Protein AF-A0A1Y2DW56-F1 (afdb_monomer_lite)

Organism: NCBI:txid1141098

Foldseek 3Di:
DCVVVVVVVVVCCVVCVVVVVCVVCVVDVCVVPDDPCPDPDPVPDDDDDPDPVSVVVVVVVVVVVVVVVVVVVVVVVVVD

pLDDT: mean 86.68, std 8.15, range [55.84, 96.62]

Structure (mmCIF, N/CA/C/O backbone):
data_AF-A0A1Y2DW56-F1
#
_entry.id   AF-A0A1Y2DW56-F1
#
loop_
_atom_site.group_PDB
_atom_site.id
_atom_site.type_symbol
_atom_site.label_atom_id
_atom_site.label_alt_id
_atom_site.label_comp_id
_atom_site.label_asym_id
_atom_site.label_entity_id
_atom_site.label_seq_id
_atom_site.pdbx_PDB_ins_code
_atom_site.Cartn_x
_atom_site.Cartn_y
_atom_site.Cartn_z
_atom_site.occupancy
_atom_site.B_iso_or_equiv
_atom_site.auth_seq_id
_atom_site.auth_comp_id
_atom_site.auth_asym_id
_atom_site.auth_atom_id
_atom_site.pdbx_PDB_model_num
ATOM 1 N N . MET A 1 1 ? 48.299 -3.549 -30.559 1.00 55.84 1 MET A N 1
ATOM 2 C CA . MET A 1 1 ? 47.530 -2.330 -30.890 1.00 55.84 1 MET A CA 1
ATOM 3 C C . MET A 1 1 ? 46.078 -2.714 -31.156 1.00 55.84 1 MET A C 1
ATOM 5 O O . MET A 1 1 ? 45.735 -3.022 -32.284 1.00 55.84 1 MET A O 1
ATOM 9 N N . GLY A 1 2 ? 45.246 -2.767 -30.111 1.00 63.59 2 GLY A N 1
ATOM 10 C CA . GLY A 1 2 ? 43.801 -3.027 -30.230 1.00 63.59 2 GLY A CA 1
ATOM 11 C C . GLY A 1 2 ? 42.926 -1.939 -29.596 1.00 63.59 2 GLY A C 1
ATOM 12 O O . GLY A 1 2 ? 41.723 -2.127 -29.500 1.00 63.59 2 GLY A O 1
ATOM 13 N N . GLY A 1 3 ? 43.522 -0.823 -29.148 1.00 66.94 3 GLY A N 1
ATOM 14 C CA . GLY A 1 3 ? 42.881 0.167 -28.267 1.00 66.94 3 GLY A CA 1
ATOM 15 C C . GLY A 1 3 ? 41.598 0.776 -28.835 1.00 66.94 3 GLY A C 1
ATOM 16 O O . GLY A 1 3 ? 40.553 0.672 -28.207 1.00 66.94 3 GLY A O 1
ATOM 17 N N . LEU A 1 4 ? 41.647 1.301 -30.063 1.00 72.56 4 LEU A N 1
ATOM 18 C CA . LEU A 1 4 ? 40.498 1.951 -30.711 1.00 72.56 4 LEU A CA 1
ATOM 19 C C . LEU A 1 4 ? 39.311 1.000 -30.949 1.00 72.56 4 LEU A C 1
ATOM 21 O O . LEU A 1 4 ? 38.168 1.354 -30.678 1.00 72.56 4 LEU A O 1
ATOM 25 N N . ASN A 1 5 ? 39.564 -0.237 -31.387 1.00 80.81 5 ASN A N 1
ATOM 26 C CA . ASN A 1 5 ? 38.492 -1.214 -31.622 1.00 80.81 5 ASN A CA 1
ATOM 27 C C . ASN A 1 5 ? 37.867 -1.708 -30.307 1.00 80.81 5 ASN A C 1
ATOM 29 O O . ASN A 1 5 ? 36.663 -1.959 -30.250 1.00 80.81 5 ASN A O 1
ATOM 33 N N . LEU A 1 6 ? 38.668 -1.815 -29.241 1.00 86.50 6 LEU A N 1
ATOM 34 C CA . LEU A 1 6 ? 38.180 -2.192 -27.914 1.00 86.50 6 LEU A CA 1
ATOM 35 C C . LEU A 1 6 ? 37.306 -1.090 -27.299 1.00 86.50 6 LEU A C 1
ATOM 37 O O . LEU A 1 6 ? 36.308 -1.382 -26.642 1.00 86.50 6 LEU A O 1
ATOM 41 N N . GLU A 1 7 ? 37.667 0.173 -27.520 1.00 88.12 7 GLU A N 1
ATOM 42 C CA . GLU A 1 7 ? 36.903 1.331 -27.054 1.00 88.12 7 GLU A CA 1
ATOM 43 C C . GLU A 1 7 ? 35.548 1.443 -27.755 1.00 88.12 7 GLU A C 1
ATOM 45 O O . GLU A 1 7 ? 34.538 1.646 -27.081 1.00 88.12 7 GLU A O 1
ATOM 50 N N . VAL A 1 8 ? 35.503 1.219 -29.072 1.00 87.56 8 VAL A N 1
ATOM 51 C CA . VAL A 1 8 ? 34.251 1.180 -29.847 1.00 87.56 8 VAL A CA 1
ATOM 52 C C . VAL A 1 8 ? 33.358 0.023 -29.399 1.00 87.56 8 VAL A C 1
ATOM 54 O O . VAL A 1 8 ? 32.156 0.213 -29.216 1.00 87.56 8 VAL A O 1
ATOM 57 N N . PHE A 1 9 ? 33.930 -1.158 -29.144 1.00 90.00 9 PHE A N 1
ATOM 58 C CA . PHE A 1 9 ? 33.176 -2.287 -28.596 1.00 90.00 9 PHE A CA 1
ATOM 59 C C . PHE A 1 9 ? 32.608 -1.975 -27.204 1.00 90.00 9 PHE A C 1
ATOM 61 O O . PHE A 1 9 ? 31.423 -2.192 -26.959 1.00 90.00 9 PHE A O 1
ATOM 68 N N . LYS A 1 10 ? 33.422 -1.410 -26.302 1.00 87.25 10 LYS A N 1
ATOM 69 C CA . LYS A 1 10 ? 32.986 -1.016 -24.953 1.00 87.25 10 LYS A CA 1
ATOM 70 C C . LYS A 1 10 ? 31.867 0.023 -25.007 1.00 87.25 10 LYS A C 1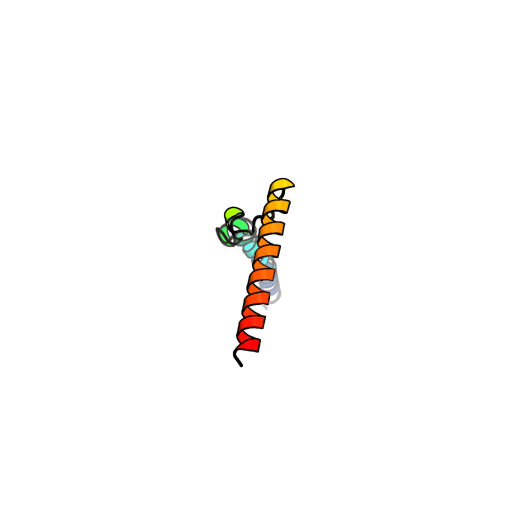
ATOM 72 O O . LYS A 1 10 ? 30.883 -0.101 -24.285 1.00 87.25 10 LYS A O 1
ATOM 77 N N . PHE A 1 11 ? 32.003 1.023 -25.877 1.00 91.69 11 PHE A N 1
ATOM 78 C CA . PHE A 1 11 ? 30.976 2.035 -26.101 1.00 91.69 11 PHE A CA 1
ATOM 79 C C . PHE A 1 11 ? 29.674 1.408 -26.613 1.00 91.69 11 PHE A C 1
ATOM 81 O O . PHE A 1 11 ? 28.616 1.644 -26.036 1.00 91.69 11 PHE A O 1
ATOM 88 N N . GLY A 1 12 ? 29.757 0.545 -27.630 1.00 91.88 12 GLY A N 1
ATOM 89 C CA . GLY A 1 12 ? 28.604 -0.183 -28.158 1.00 91.88 12 GLY A CA 1
ATOM 90 C C . GLY A 1 12 ? 27.907 -1.023 -27.088 1.00 91.88 12 GLY A C 1
ATOM 91 O O . GLY A 1 12 ? 26.694 -0.932 -26.939 1.00 91.88 12 GLY A O 1
ATOM 92 N N . MET A 1 13 ? 28.662 -1.765 -26.276 1.00 92.94 13 MET A N 1
ATOM 93 C CA . MET A 1 13 ? 28.118 -2.537 -25.153 1.00 92.94 13 MET A CA 1
ATOM 94 C C . MET A 1 13 ? 27.409 -1.643 -24.129 1.00 92.94 13 MET A C 1
ATOM 96 O O . MET A 1 13 ? 26.304 -1.965 -23.701 1.00 92.94 13 MET A O 1
ATOM 100 N N . TYR A 1 14 ? 28.003 -0.507 -23.761 1.00 91.62 14 TYR A N 1
ATOM 101 C CA . TYR A 1 14 ? 27.423 0.415 -22.779 1.00 91.62 14 TYR A CA 1
ATOM 102 C C . TYR A 1 14 ? 26.185 1.154 -23.280 1.00 91.62 14 TYR A C 1
ATOM 104 O O . TYR A 1 14 ? 25.361 1.546 -22.461 1.00 91.62 14 TYR A O 1
ATOM 112 N N . VAL A 1 15 ? 26.025 1.325 -24.591 1.00 93.12 15 VAL A N 1
ATOM 113 C CA . VAL A 1 15 ? 24.807 1.894 -25.183 1.00 93.12 15 VAL A CA 1
ATOM 114 C C . VAL A 1 15 ? 23.740 0.814 -25.376 1.00 93.12 15 VAL A C 1
ATOM 116 O O . VAL A 1 15 ? 22.587 1.003 -24.997 1.00 93.12 15 VAL A O 1
ATOM 119 N N . MET A 1 16 ? 24.115 -0.349 -25.912 1.00 93.88 16 MET A N 1
ATOM 120 C CA . MET A 1 16 ? 23.172 -1.425 -26.230 1.00 93.88 16 MET A CA 1
ATOM 121 C C . MET A 1 16 ? 22.610 -2.111 -24.985 1.00 93.88 16 MET A C 1
ATOM 123 O O . MET A 1 16 ? 21.449 -2.509 -24.989 1.00 93.88 16 MET A O 1
ATOM 127 N N . PHE A 1 17 ? 23.396 -2.236 -23.915 1.00 91.56 17 PHE A N 1
ATOM 128 C CA . PHE A 1 17 ? 22.958 -2.872 -22.674 1.00 91.56 17 PHE A CA 1
ATOM 129 C C . PHE A 1 17 ? 21.751 -2.167 -22.019 1.00 91.56 17 PHE A C 1
ATOM 131 O O . PHE A 1 17 ? 20.722 -2.825 -21.845 1.00 91.56 17 PHE A O 1
ATOM 138 N N . PRO A 1 18 ? 21.791 -0.854 -21.703 1.00 92.25 18 PRO A N 1
ATOM 139 C CA . PRO A 1 18 ? 20.639 -0.170 -21.122 1.00 92.25 18 PRO A CA 1
ATOM 140 C C . PRO A 1 18 ? 19.456 -0.099 -22.094 1.00 92.25 18 PRO A C 1
ATOM 142 O O . PRO A 1 18 ? 18.323 -0.303 -21.666 1.00 92.25 18 PRO A O 1
ATOM 145 N N . ILE A 1 19 ? 19.692 0.110 -23.395 1.00 92.56 19 ILE A N 1
ATOM 146 C CA . ILE A 1 19 ? 18.616 0.140 -24.401 1.00 92.56 19 ILE A CA 1
ATOM 147 C C . ILE A 1 19 ? 17.910 -1.220 -24.487 1.00 92.56 19 ILE A C 1
ATOM 149 O O . ILE A 1 19 ? 16.683 -1.274 -24.494 1.00 92.56 19 ILE A O 1
ATOM 153 N N . GLY A 1 20 ? 18.664 -2.321 -24.503 1.00 91.19 20 GLY A N 1
ATOM 154 C CA . GLY A 1 20 ? 18.111 -3.674 -24.539 1.00 91.19 20 GLY A CA 1
ATOM 155 C C . GLY A 1 20 ? 17.310 -4.014 -23.283 1.00 91.19 20 GLY A C 1
ATOM 156 O O . GLY A 1 20 ? 16.208 -4.551 -23.386 1.00 91.19 20 GLY A O 1
ATOM 157 N N . ILE A 1 21 ? 17.814 -3.641 -22.102 1.00 89.06 21 ILE A N 1
ATOM 158 C CA . ILE A 1 21 ? 17.090 -3.803 -20.831 1.00 89.06 21 ILE A CA 1
ATOM 159 C C . ILE A 1 21 ? 15.790 -2.995 -20.844 1.00 89.06 21 ILE A C 1
ATOM 161 O O . ILE A 1 21 ? 14.740 -3.527 -20.481 1.00 89.06 21 ILE A O 1
ATOM 165 N N . MET A 1 22 ? 15.829 -1.740 -21.298 1.00 89.19 22 MET A N 1
ATOM 166 C CA . MET A 1 22 ? 14.629 -0.909 -21.406 1.00 89.19 22 MET A CA 1
ATOM 167 C C . MET A 1 22 ? 13.632 -1.446 -22.431 1.00 89.19 22 MET A C 1
ATOM 169 O O . MET A 1 22 ? 12.436 -1.390 -22.181 1.00 89.19 22 MET A O 1
ATOM 173 N N . TYR A 1 23 ? 14.082 -1.994 -23.556 1.00 88.06 23 TYR A N 1
ATOM 174 C CA . TYR A 1 23 ? 13.183 -2.598 -24.538 1.00 88.06 23 TYR A CA 1
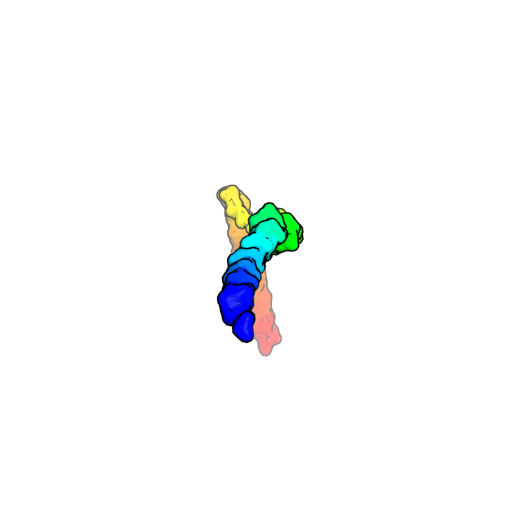ATOM 175 C C . T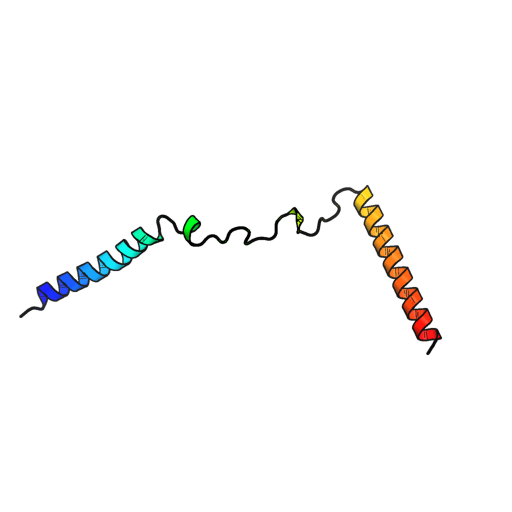YR A 1 23 ? 12.506 -3.864 -23.989 1.00 88.06 23 TYR A C 1
ATOM 177 O O . TYR A 1 23 ? 11.295 -4.038 -24.138 1.00 88.06 23 TYR A O 1
ATOM 185 N N . TYR A 1 24 ? 13.276 -4.721 -23.311 1.00 85.69 24 TYR A N 1
ATOM 186 C CA . TYR A 1 24 ? 12.781 -5.982 -22.761 1.00 85.69 24 TYR A CA 1
ATOM 187 C C . TYR A 1 24 ? 11.832 -5.787 -21.573 1.00 85.69 24 TYR A C 1
ATOM 189 O O . TYR A 1 24 ? 10.793 -6.443 -21.504 1.00 85.69 24 TYR A O 1
ATOM 197 N N . PHE A 1 25 ? 12.171 -4.893 -20.640 1.00 84.19 25 PHE A N 1
ATOM 198 C CA . PHE A 1 25 ? 11.353 -4.658 -19.450 1.00 84.19 25 PHE A CA 1
ATOM 199 C C . PHE A 1 25 ? 10.375 -3.498 -19.612 1.00 84.19 25 PHE A C 1
ATOM 201 O O . PHE A 1 25 ? 9.242 -3.609 -19.167 1.00 84.19 25 PHE A O 1
ATOM 208 N N . GLY A 1 26 ? 10.773 -2.400 -20.252 1.00 80.12 26 GLY A N 1
ATOM 209 C CA . GLY A 1 26 ? 10.035 -1.133 -20.244 1.00 80.12 26 GLY A CA 1
ATOM 210 C C . GLY A 1 26 ? 8.731 -1.121 -21.040 1.00 80.12 26 GLY A C 1
ATOM 211 O O . GLY A 1 26 ? 7.905 -0.244 -20.814 1.00 80.12 26 GLY A O 1
ATOM 212 N N . THR A 1 27 ? 8.510 -2.084 -21.936 1.00 80.75 27 THR A N 1
ATOM 213 C CA . THR A 1 27 ? 7.259 -2.184 -22.710 1.00 80.75 27 THR A CA 1
ATOM 214 C C . THR A 1 27 ? 6.159 -2.951 -21.981 1.00 80.75 27 THR A C 1
ATOM 216 O O . THR A 1 27 ? 4.992 -2.801 -22.328 1.00 80.75 27 THR A O 1
ATOM 219 N N . ASN A 1 28 ? 6.513 -3.757 -20.973 1.00 80.94 28 ASN A N 1
ATOM 220 C CA . ASN A 1 28 ? 5.567 -4.622 -20.279 1.00 80.94 28 ASN A CA 1
ATOM 221 C C . ASN A 1 28 ? 5.877 -4.759 -18.775 1.00 80.94 28 ASN A C 1
ATOM 223 O O . ASN A 1 28 ? 5.984 -5.859 -18.237 1.00 80.94 28 ASN A O 1
ATOM 227 N N . LEU A 1 29 ? 6.084 -3.630 -18.093 1.00 78.69 29 LEU A N 1
ATOM 228 C CA . LEU A 1 29 ? 6.295 -3.623 -16.642 1.00 78.69 29 LEU A CA 1
ATOM 229 C C . LEU A 1 29 ? 5.014 -4.001 -15.889 1.00 78.69 29 LEU A C 1
ATOM 231 O O . LEU A 1 29 ? 5.067 -4.777 -14.940 1.00 78.69 29 LEU A O 1
ATOM 235 N N . ASP A 1 30 ? 3.875 -3.461 -16.323 1.00 76.94 30 ASP A N 1
ATOM 236 C CA . ASP A 1 30 ? 2.612 -3.583 -15.596 1.00 76.94 30 ASP A CA 1
ATOM 237 C C . ASP A 1 30 ? 2.086 -5.028 -15.595 1.00 76.94 30 ASP A C 1
ATOM 239 O O . ASP A 1 30 ? 1.788 -5.568 -14.538 1.00 76.94 30 ASP A O 1
ATOM 243 N N . GLU A 1 31 ? 2.084 -5.736 -16.729 1.00 78.75 31 GLU A N 1
ATOM 244 C CA . GLU A 1 31 ? 1.639 -7.142 -16.768 1.00 78.75 31 GLU A CA 1
ATOM 245 C C . GLU A 1 31 ? 2.635 -8.084 -16.075 1.00 78.75 31 GLU A C 1
ATOM 247 O O . GLU A 1 31 ? 2.236 -9.066 -15.456 1.00 78.75 31 GLU A O 1
ATOM 252 N N . ARG A 1 32 ? 3.944 -7.800 -16.163 1.00 77.88 32 ARG A N 1
ATOM 253 C CA . ARG A 1 32 ? 4.986 -8.672 -15.592 1.00 77.88 32 ARG A CA 1
ATOM 254 C C . ARG A 1 32 ? 5.137 -8.541 -14.081 1.00 77.88 32 ARG A C 1
ATOM 256 O O . ARG A 1 32 ? 5.561 -9.505 -13.446 1.00 77.88 32 ARG A O 1
ATOM 263 N N . PHE A 1 33 ? 4.872 -7.360 -13.526 1.00 80.44 33 PHE A N 1
ATOM 264 C CA . PHE A 1 33 ? 5.126 -7.059 -12.115 1.00 80.44 33 PHE A CA 1
ATOM 265 C C . PHE A 1 33 ? 3.871 -6.679 -11.327 1.00 80.44 33 PHE A C 1
ATOM 267 O O . PHE A 1 33 ? 3.968 -6.508 -10.109 1.00 80.44 33 PHE A O 1
ATOM 274 N N . SER A 1 34 ? 2.698 -6.564 -11.960 1.00 83.75 34 SER A N 1
ATOM 275 C CA . SER A 1 34 ? 1.454 -6.441 -11.202 1.00 83.75 34 SER A CA 1
ATOM 276 C C . SER A 1 34 ? 1.161 -7.744 -10.467 1.00 83.75 34 SER A C 1
ATOM 278 O O . SER A 1 34 ? 1.272 -8.848 -10.999 1.00 83.75 34 SER A O 1
ATOM 280 N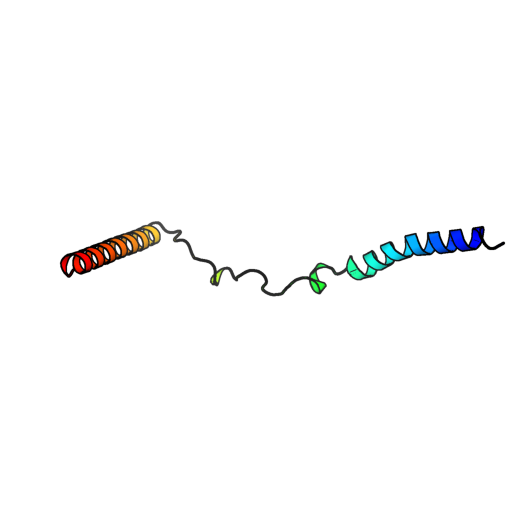 N . VAL A 1 35 ? 0.798 -7.609 -9.196 1.00 84.06 35 VAL A N 1
ATOM 281 C CA . VAL A 1 35 ? 0.306 -8.724 -8.395 1.00 84.06 35 VAL A CA 1
ATOM 282 C C . VAL A 1 35 ? -1.221 -8.674 -8.460 1.00 84.06 35 VAL A C 1
ATOM 284 O O . VAL A 1 35 ? -1.808 -7.686 -8.000 1.00 84.06 35 VAL A O 1
ATOM 287 N N . PRO A 1 36 ? -1.885 -9.700 -9.027 1.00 82.75 36 PRO A N 1
ATOM 288 C CA . PRO A 1 36 ? -3.337 -9.778 -9.002 1.00 82.75 36 PRO A CA 1
ATOM 289 C C . PRO A 1 36 ? -3.839 -9.718 -7.559 1.00 82.75 36 PRO A C 1
ATOM 291 O O . PRO A 1 36 ? -3.282 -10.372 -6.682 1.00 82.75 36 PRO A O 1
ATOM 294 N N . GLU A 1 37 ? -4.884 -8.925 -7.316 1.00 78.38 37 GLU A N 1
ATOM 295 C CA . GLU A 1 37 ? -5.505 -8.784 -5.989 1.00 78.38 37 GLU A CA 1
ATOM 296 C C . GLU A 1 37 ? -4.557 -8.273 -4.882 1.00 78.38 37 GLU A C 1
ATOM 298 O O . GLU A 1 37 ? -4.790 -8.526 -3.703 1.00 78.38 37 GLU A O 1
ATOM 303 N N . PHE A 1 38 ? -3.508 -7.516 -5.236 1.00 83.69 38 PHE A N 1
ATOM 304 C CA . PHE A 1 38 ? -2.575 -6.937 -4.257 1.00 83.69 38 PHE A CA 1
ATOM 305 C C . PHE A 1 38 ? -3.274 -6.115 -3.163 1.00 83.69 38 PHE A C 1
ATOM 307 O O . PHE A 1 38 ? -2.898 -6.171 -1.992 1.00 83.69 38 PHE A O 1
ATOM 314 N N . TRP A 1 39 ? -4.296 -5.346 -3.544 1.00 82.25 39 TRP A N 1
ATOM 315 C CA . TRP A 1 39 ? -5.092 -4.557 -2.612 1.00 82.25 39 TRP A CA 1
ATOM 316 C C . TRP A 1 39 ? -6.324 -5.342 -2.149 1.00 82.25 39 TRP A C 1
ATOM 318 O O . TRP A 1 39 ? -6.990 -5.964 -2.983 1.00 82.25 39 TRP A O 1
ATOM 328 N N . PRO A 1 40 ? -6.684 -5.266 -0.851 1.00 83.56 40 PRO A N 1
ATOM 329 C CA . PRO A 1 40 ? -7.937 -5.820 -0.359 1.00 83.56 40 PRO A CA 1
ATOM 330 C C . PRO A 1 40 ? -9.108 -5.288 -1.181 1.00 83.56 40 PRO A C 1
ATOM 332 O O . PRO A 1 40 ? -9.186 -4.091 -1.475 1.00 83.56 40 PRO A O 1
ATOM 335 N N . LYS A 1 41 ? -10.035 -6.175 -1.542 1.00 82.69 41 LYS A N 1
ATOM 336 C CA . LYS A 1 41 ? -11.236 -5.779 -2.285 1.00 82.69 41 LYS A CA 1
ATOM 337 C C . LYS A 1 41 ? -12.031 -4.787 -1.436 1.00 82.69 41 LYS A C 1
ATOM 339 O O . LYS A 1 41 ? -12.075 -4.915 -0.215 1.00 82.69 41 LYS A O 1
ATOM 344 N N . ALA A 1 42 ? -12.713 -3.830 -2.066 1.00 76.50 42 ALA A N 1
ATOM 345 C CA . ALA A 1 42 ? -13.541 -2.850 -1.350 1.00 76.50 42 ALA A CA 1
ATOM 346 C C . ALA A 1 42 ? -14.598 -3.512 -0.438 1.00 76.50 42 ALA A C 1
ATOM 348 O O . ALA A 1 42 ? -14.988 -2.954 0.582 1.00 76.50 42 ALA A O 1
ATOM 349 N N . GLU A 1 43 ? -15.018 -4.735 -0.767 1.00 77.69 43 GLU A N 1
ATOM 350 C CA . GLU A 1 43 ? -15.908 -5.571 0.047 1.00 77.69 43 GLU A CA 1
ATOM 351 C C . GLU A 1 43 ? -15.295 -6.011 1.385 1.00 77.69 43 GLU A C 1
ATOM 353 O O . GLU A 1 43 ? -16.024 -6.209 2.353 1.00 77.69 43 GLU A O 1
ATOM 358 N N . GLN A 1 44 ? -13.970 -6.160 1.435 1.00 75.81 44 GLN A N 1
ATOM 359 C CA . GLN A 1 44 ? -13.198 -6.536 2.622 1.00 75.81 44 GLN A CA 1
ATOM 360 C C . GLN A 1 44 ? -12.792 -5.318 3.461 1.00 75.81 44 GLN A C 1
ATOM 362 O O . GLN A 1 44 ? -12.300 -5.476 4.579 1.00 75.81 44 GLN A O 1
ATOM 367 N N . ALA A 1 45 ? -12.974 -4.104 2.937 1.00 78.62 45 ALA A N 1
ATOM 368 C CA . ALA A 1 45 ? -12.731 -2.889 3.691 1.00 78.62 45 ALA A CA 1
ATOM 369 C C . ALA A 1 45 ? -13.845 -2.673 4.726 1.00 78.62 45 ALA A C 1
ATOM 371 O O . ALA A 1 45 ? -15.012 -3.004 4.504 1.00 78.62 45 ALA A O 1
ATOM 372 N N . ASN A 1 46 ? -13.485 -2.076 5.865 1.00 79.69 46 ASN A N 1
ATOM 373 C CA . ASN A 1 46 ? -14.472 -1.649 6.851 1.00 79.69 46 ASN A CA 1
ATOM 374 C C . ASN A 1 46 ? -15.437 -0.649 6.201 1.00 79.69 46 ASN A C 1
ATOM 376 O O . ASN A 1 46 ? -15.025 0.424 5.759 1.00 79.69 46 ASN A O 1
ATOM 380 N N . LYS A 1 47 ? -16.724 -1.000 6.162 1.00 77.12 47 LYS A N 1
ATOM 381 C CA . LYS A 1 47 ? -17.785 -0.112 5.688 1.00 77.12 47 LYS A CA 1
ATOM 382 C C . LYS A 1 47 ? -18.129 0.858 6.810 1.00 77.12 47 LYS A C 1
ATOM 384 O O . LYS A 1 47 ? -18.612 0.445 7.861 1.00 77.12 47 LYS A O 1
ATOM 389 N N . VAL A 1 48 ? -17.829 2.134 6.605 1.00 81.50 48 VAL A N 1
ATOM 390 C CA . VAL A 1 48 ? -18.252 3.192 7.524 1.00 81.50 48 VAL A CA 1
ATOM 391 C C . VAL A 1 48 ? -19.708 3.533 7.203 1.00 81.50 48 VAL A C 1
ATOM 393 O O . VAL A 1 48 ? -20.000 3.744 6.025 1.00 81.50 48 VAL A O 1
ATOM 396 N N . PRO A 1 49 ? -20.604 3.599 8.204 1.00 83.38 49 PRO A N 1
ATOM 397 C CA . PRO A 1 49 ? -21.973 4.057 8.005 1.00 83.38 49 PRO A CA 1
ATOM 398 C C . PRO A 1 49 ? -22.011 5.436 7.346 1.00 83.38 49 PRO A C 1
ATOM 400 O O . PRO A 1 49 ? -21.347 6.361 7.821 1.00 83.38 49 PRO A O 1
ATOM 403 N N . ILE A 1 50 ? -22.773 5.576 6.263 1.00 85.31 50 ILE A N 1
ATOM 404 C CA . ILE A 1 50 ? -22.872 6.842 5.508 1.00 85.31 50 ILE A CA 1
ATOM 405 C C . ILE A 1 50 ? -24.236 7.501 5.739 1.00 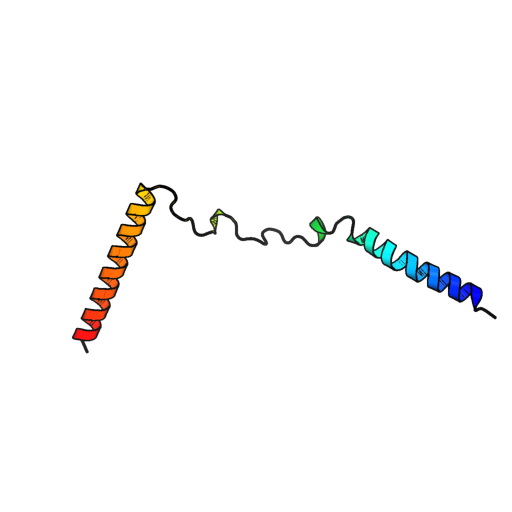85.31 50 ILE A C 1
ATOM 407 O O . ILE A 1 50 ? -24.346 8.728 5.725 1.00 85.31 50 ILE A O 1
ATOM 411 N N . ASP A 1 51 ? -25.271 6.701 5.997 1.00 90.12 51 ASP A N 1
ATOM 412 C CA . ASP A 1 51 ? -26.612 7.201 6.282 1.00 90.12 51 ASP A CA 1
ATOM 413 C C . ASP A 1 51 ? -26.725 7.669 7.742 1.00 90.12 51 ASP A C 1
ATOM 415 O O . ASP A 1 51 ? -26.195 7.048 8.667 1.00 90.12 51 ASP A O 1
ATOM 419 N N . ARG A 1 52 ? -27.464 8.757 7.972 1.00 88.81 52 ARG A N 1
ATOM 420 C CA . ARG A 1 52 ? -27.739 9.292 9.307 1.00 88.81 52 ARG A CA 1
ATOM 421 C C . ARG A 1 52 ? -28.362 8.232 10.210 1.00 88.81 52 ARG A C 1
ATOM 423 O O . ARG A 1 52 ? -27.968 8.136 11.374 1.00 88.81 52 ARG A O 1
ATOM 430 N N . ASP A 1 53 ? -29.322 7.465 9.707 1.00 91.31 53 ASP A N 1
ATOM 431 C CA . ASP A 1 53 ? -30.046 6.498 10.533 1.00 91.31 53 ASP A CA 1
ATOM 432 C C . ASP A 1 53 ? -29.148 5.289 10.880 1.00 91.31 53 ASP A C 1
ATOM 434 O O . ASP A 1 53 ? -29.137 4.829 12.025 1.00 91.31 53 ASP A O 1
ATOM 438 N N . GLU A 1 54 ? -28.291 4.862 9.945 1.00 88.94 54 GLU A N 1
ATOM 439 C CA . GLU A 1 54 ? -27.260 3.832 10.155 1.00 88.94 54 GLU A CA 1
ATOM 440 C C . GLU A 1 54 ? -26.218 4.277 11.196 1.00 88.94 54 GLU A C 1
ATOM 442 O O . GLU A 1 54 ? -25.881 3.529 12.117 1.00 88.94 54 GLU A O 1
ATOM 447 N N . ILE A 1 55 ? -25.772 5.537 11.119 1.00 90.88 55 ILE A N 1
ATOM 448 C CA . ILE A 1 55 ? -24.863 6.145 12.099 1.00 90.88 55 ILE A CA 1
ATOM 449 C C . ILE A 1 55 ? -25.486 6.131 13.501 1.00 90.88 55 ILE A C 1
ATOM 451 O O . ILE A 1 55 ? -24.807 5.811 14.480 1.00 90.88 55 ILE A O 1
ATOM 455 N N . HIS A 1 56 ? -26.774 6.469 13.627 1.00 93.12 56 HIS A N 1
ATOM 456 C CA . HIS A 1 56 ? -27.452 6.478 14.926 1.00 93.12 56 HIS A CA 1
ATOM 457 C C . HIS A 1 56 ? -27.575 5.069 15.512 1.00 93.12 56 HIS A C 1
ATOM 459 O O . HIS A 1 56 ? -27.327 4.887 16.708 1.00 93.12 56 HIS A O 1
ATOM 465 N N . ALA A 1 57 ? -27.906 4.077 14.684 1.00 92.81 57 ALA A N 1
ATOM 466 C CA . ALA A 1 57 ? -27.993 2.682 15.102 1.00 92.81 57 ALA A CA 1
ATOM 467 C C . ALA A 1 57 ? -26.634 2.145 15.587 1.00 92.81 57 ALA A C 1
ATOM 469 O O . ALA A 1 57 ? -26.543 1.581 16.684 1.00 92.81 57 ALA A O 1
ATOM 470 N N . GLU A 1 58 ? -25.558 2.387 14.834 1.00 90.19 58 GLU A N 1
ATOM 471 C CA . GLU A 1 58 ? -24.217 1.935 15.219 1.00 90.19 58 GLU A CA 1
ATOM 472 C C . GLU A 1 58 ? -23.720 2.673 16.478 1.00 90.19 58 GLU A C 1
ATOM 474 O O . GLU A 1 58 ? -23.150 2.063 17.386 1.00 90.19 58 GLU A O 1
ATOM 479 N N . LEU A 1 59 ? -24.035 3.966 16.630 1.00 92.19 59 LEU A N 1
ATOM 480 C CA . LEU A 1 59 ? -23.722 4.722 17.846 1.00 92.19 59 LEU A CA 1
ATOM 481 C C . LEU A 1 59 ? -24.442 4.160 19.084 1.00 92.19 59 LEU A C 1
ATOM 483 O O . LEU A 1 59 ? -23.842 4.063 20.160 1.00 92.19 59 LEU A O 1
ATOM 487 N N . GLN A 1 60 ? -25.716 3.782 18.957 1.00 94.31 60 GLN A N 1
ATOM 488 C CA . GLN A 1 60 ? -26.468 3.138 20.038 1.00 94.31 60 GLN A CA 1
ATOM 489 C C . GLN A 1 60 ? -25.865 1.777 20.404 1.00 94.31 60 GLN A C 1
ATOM 491 O O . GLN A 1 60 ? -25.652 1.505 21.591 1.00 94.31 60 GLN A O 1
ATOM 496 N N . ARG A 1 61 ? -25.502 0.961 19.406 1.00 93.44 61 ARG A N 1
ATOM 497 C CA . ARG A 1 61 ? -24.807 -0.319 19.605 1.00 93.44 61 ARG A CA 1
ATOM 498 C C . ARG A 1 61 ? -23.496 -0.140 20.374 1.00 93.44 61 ARG A C 1
ATOM 500 O O . ARG A 1 61 ? -23.247 -0.861 21.344 1.00 93.44 61 ARG A O 1
ATOM 507 N N . LEU A 1 62 ? -22.677 0.839 19.988 1.00 93.44 62 LEU A N 1
ATOM 508 C CA . LEU A 1 62 ? -21.404 1.135 20.652 1.00 93.44 62 LEU A CA 1
ATOM 509 C C . LEU A 1 62 ? -21.602 1.597 22.103 1.00 93.44 62 LEU A C 1
ATOM 511 O O . LEU A 1 62 ? -20.869 1.164 22.997 1.00 93.44 62 LEU A O 1
ATOM 515 N N . ARG A 1 63 ? -22.619 2.427 22.371 1.00 94.88 63 ARG A N 1
ATOM 516 C CA . ARG A 1 63 ? -22.976 2.847 23.739 1.00 94.88 63 ARG A CA 1
ATOM 517 C C . ARG A 1 63 ? -23.402 1.662 24.603 1.00 94.88 63 ARG A C 1
ATOM 519 O O . ARG A 1 63 ? -22.888 1.518 25.712 1.00 94.88 63 ARG A O 1
ATOM 526 N N . ALA A 1 64 ? -24.273 0.794 24.091 1.00 95.81 64 ALA A N 1
ATOM 527 C CA . ALA A 1 64 ? -24.719 -0.403 24.802 1.00 95.81 64 ALA A CA 1
ATOM 528 C C . ALA A 1 64 ? -23.544 -1.342 25.113 1.00 95.81 64 ALA A C 1
ATOM 530 O O . ALA A 1 64 ? -23.389 -1.798 26.248 1.00 95.81 64 ALA A O 1
ATOM 531 N N . ARG A 1 65 ? -22.648 -1.561 24.139 1.00 95.56 65 ARG A N 1
ATOM 532 C CA . ARG A 1 65 ? -21.437 -2.368 24.338 1.00 95.56 65 ARG A CA 1
ATOM 533 C C . ARG A 1 65 ? -20.533 -1.783 25.422 1.00 95.56 65 ARG A C 1
ATOM 535 O O . ARG A 1 65 ? -20.015 -2.536 26.245 1.00 95.56 65 ARG A O 1
ATOM 542 N N . ARG A 1 66 ? -20.352 -0.459 25.440 1.00 96.62 66 ARG A N 1
ATOM 543 C CA . ARG A 1 66 ? -19.548 0.234 26.457 1.00 96.62 66 ARG A CA 1
ATOM 544 C C . ARG A 1 66 ? -20.129 0.061 27.860 1.00 96.62 66 ARG A C 1
ATOM 546 O O . ARG A 1 66 ? -19.361 -0.195 28.784 1.00 96.62 66 ARG A O 1
ATOM 553 N N . LEU A 1 67 ? -21.446 0.208 28.018 1.00 96.44 67 LEU A N 1
ATOM 554 C CA . LEU A 1 67 ? -22.118 0.035 29.310 1.00 96.44 67 LEU A CA 1
ATOM 555 C C . LEU A 1 67 ? -21.994 -1.408 29.806 1.00 96.44 67 LEU A C 1
ATOM 557 O O . LEU A 1 67 ? -21.497 -1.619 30.904 1.00 96.44 67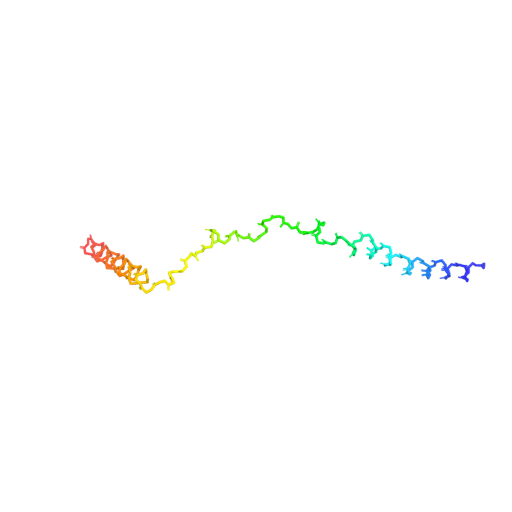 LEU A O 1
ATOM 561 N N . TYR A 1 68 ? -22.280 -2.393 28.952 1.00 96.00 68 TYR A N 1
ATOM 562 C CA . TYR A 1 68 ? -22.124 -3.810 29.294 1.00 96.00 68 TYR A CA 1
ATOM 563 C C . TYR A 1 68 ? -20.703 -4.162 29.766 1.00 96.00 68 TYR A C 1
ATOM 565 O O . TYR A 1 68 ? -20.523 -4.834 30.778 1.00 96.00 68 TYR A O 1
ATOM 573 N N . LEU A 1 69 ? -19.672 -3.688 29.056 1.00 96.25 69 LEU A N 1
ATOM 574 C CA . LEU A 1 69 ? -18.277 -3.917 29.451 1.00 96.25 69 LEU A CA 1
ATOM 575 C C . LEU A 1 69 ? -17.902 -3.187 30.746 1.00 96.25 69 LEU A C 1
ATOM 577 O O . LEU A 1 69 ? -17.029 -3.642 31.481 1.00 96.25 69 LEU A O 1
ATOM 581 N N . ARG A 1 70 ? -18.519 -2.036 31.025 1.00 95.56 70 ARG A N 1
ATOM 582 C CA . ARG A 1 70 ? -18.336 -1.334 32.296 1.00 95.56 70 ARG A CA 1
ATOM 583 C C . ARG A 1 70 ? -18.945 -2.134 33.443 1.00 95.56 70 ARG A C 1
ATOM 585 O O . ARG A 1 70 ? -18.249 -2.341 34.427 1.00 95.56 70 ARG A O 1
ATOM 592 N N . ASP A 1 71 ? -20.176 -2.602 33.295 1.00 96.00 71 ASP A N 1
ATOM 593 C CA . ASP A 1 71 ? -20.874 -3.341 34.349 1.00 96.00 71 ASP A CA 1
ATOM 594 C C . ASP A 1 71 ? -20.168 -4.670 34.643 1.00 96.00 71 ASP A C 1
ATOM 596 O O . ASP A 1 71 ? -19.879 -4.965 35.798 1.00 96.00 71 ASP A O 1
ATOM 600 N N . LYS A 1 72 ? -19.731 -5.390 33.600 1.00 95.75 72 LYS A N 1
ATOM 601 C CA . LYS A 1 72 ? -18.863 -6.575 33.722 1.00 95.75 72 LYS A CA 1
ATOM 602 C C . LYS A 1 72 ? -17.614 -6.321 34.568 1.00 95.75 72 LYS A C 1
ATOM 604 O O . LYS A 1 72 ? -17.307 -7.121 35.444 1.00 95.75 72 LYS A O 1
ATOM 609 N N . ARG A 1 73 ? -16.906 -5.210 34.324 1.00 95.12 73 ARG A N 1
ATOM 610 C CA . ARG A 1 73 ? -15.712 -4.850 35.108 1.00 95.12 73 ARG A CA 1
ATOM 611 C C . ARG A 1 73 ? -16.053 -4.566 36.569 1.00 95.12 73 ARG A C 1
ATOM 613 O O . ARG A 1 73 ? -15.350 -5.048 37.446 1.00 95.12 73 ARG A O 1
ATOM 620 N N . LEU A 1 74 ? -17.142 -3.844 36.832 1.00 96.00 74 LEU A N 1
ATOM 621 C CA . LEU A 1 74 ? -17.586 -3.550 38.198 1.00 96.00 74 LEU A CA 1
ATOM 622 C C . LEU A 1 74 ? -18.007 -4.821 38.954 1.00 96.00 74 LEU A C 1
ATOM 624 O O . LEU A 1 74 ? -17.708 -4.955 40.134 1.00 96.00 74 LEU A O 1
ATOM 628 N N . GLU A 1 75 ? -18.656 -5.779 38.287 1.00 95.25 75 GLU A N 1
ATOM 629 C CA . GLU A 1 75 ? -18.991 -7.084 38.875 1.00 95.25 75 GLU A CA 1
ATOM 630 C C . GLU A 1 75 ? -17.758 -7.946 39.178 1.00 95.25 75 GLU A C 1
ATOM 632 O O . GLU A 1 75 ? -17.782 -8.764 40.096 1.00 95.25 75 GLU A O 1
ATOM 637 N N . GLU A 1 76 ? -16.707 -7.852 38.363 1.00 95.00 76 GLU A N 1
ATOM 638 C CA . GLU A 1 76 ? -15.433 -8.536 38.611 1.00 95.00 76 GLU A CA 1
ATOM 639 C C . GLU A 1 76 ? -14.673 -7.887 39.773 1.00 95.00 76 GLU A C 1
ATOM 641 O O . GLU A 1 76 ? -14.140 -8.602 40.619 1.00 95.00 76 GLU A O 1
ATOM 646 N N . GLU A 1 77 ? -14.676 -6.554 39.854 1.00 92.44 77 GLU A N 1
ATOM 647 C CA . GLU A 1 77 ? -14.109 -5.797 40.976 1.00 92.44 77 GLU A CA 1
ATOM 648 C C . GLU A 1 77 ? -14.853 -6.069 42.289 1.00 92.44 77 GLU A C 1
ATOM 650 O O . GLU A 1 77 ? -14.207 -6.255 43.309 1.00 92.44 77 GLU A O 1
ATOM 655 N N . ALA A 1 78 ? -16.187 -6.162 42.271 1.00 91.38 78 ALA A N 1
ATOM 656 C CA . ALA A 1 78 ? -16.991 -6.455 43.462 1.00 91.38 78 ALA A CA 1
ATOM 657 C C . ALA A 1 78 ? -16.902 -7.920 43.934 1.00 91.38 78 ALA A C 1
ATOM 659 O O . ALA A 1 78 ? -17.293 -8.229 45.058 1.00 91.38 78 ALA A O 1
ATOM 660 N N . ARG A 1 79 ? -16.448 -8.834 43.065 1.00 87.88 79 ARG A N 1
ATOM 661 C CA . ARG A 1 79 ? -16.220 -10.251 43.397 1.00 87.88 79 ARG A CA 1
ATOM 662 C C . ARG A 1 79 ? -14.818 -10.533 43.942 1.00 87.88 79 ARG A C 1
ATOM 664 O O . ARG A 1 79 ? -14.603 -11.640 44.436 1.00 87.88 79 ARG A O 1
ATOM 671 N N . ARG A 1 80 ? -13.881 -9.594 43.800 1.00 73.75 80 ARG A N 1
ATOM 672 C CA . ARG A 1 80 ? -12.544 -9.653 44.406 1.00 73.75 80 ARG A CA 1
ATOM 673 C C . ARG A 1 80 ? -12.564 -9.078 45.813 1.00 73.75 80 ARG A C 1
ATOM 675 O O . ARG A 1 80 ? -11.784 -9.612 46.627 1.00 73.75 80 ARG A O 1
#

Radius of gyration: 32.79 Å; chains: 1; bounding box: 78×20×76 Å

Sequence (80 aa):
MGGLNLEVFKFGMYVMFPIGIMYYFGTNLDERFSVPEFWPKAEQANKVPIDRDEIHAELQRLRARRLYLRDKRLEEEARR

Secondary structure (DSSP, 8-state):
--HHHHHHHHHHHHHHHHHHHHHHHHTSHHHHHPPTT-SPPGGGS-----SHHHHHHHHHHHHHHHHHHHHHHHHHHHH-

InterPro domains:
  IPR018625 Protein Pet100 [PF09803] (1-77)
  IPR018625 Protein Pet100 [PTHR33968] (1-78)